Protein AF-A0A075I6C8-F1 (afdb_monomer_lite)

pLDDT: mean 80.28, std 8.17, range [52.69, 88.88]

Sequence (98 aa):
MSELIHMHSIGNSLKDVKVEFKKELKLDVSGISIEGKQGEILNIPRWAANVLESEKYVEIQDVDMLVELKQAVEKEKCWVSLICQHFKYNIKQILIFT

Structure (mmCIF, N/CA/C/O backbone):
data_AF-A0A075I6C8-F1
#
_entry.id   AF-A0A075I6C8-F1
#
loop_
_atom_site.group_PDB
_atom_site.id
_atom_site.type_symbol
_atom_site.label_atom_id
_atom_site.label_alt_id
_atom_site.label_comp_id
_atom_site.label_asym_id
_atom_site.label_entity_id
_atom_site.label_seq_id
_atom_site.pdbx_PDB_ins_code
_atom_site.Cartn_x
_atom_site.Cartn_y
_atom_site.Cartn_z
_atom_site.occupancy
_atom_site.B_iso_or_equiv
_atom_site.auth_seq_id
_atom_site.auth_comp_id
_atom_site.auth_asym_id
_atom_site.auth_atom_id
_atom_site.pdbx_PDB_model_num
ATOM 1 N N . MET A 1 1 ? -9.584 -6.779 -26.165 1.00 57.91 1 MET A N 1
ATOM 2 C CA . MET A 1 1 ? -8.778 -5.868 -25.314 1.00 57.91 1 MET A CA 1
ATOM 3 C C . MET A 1 1 ? -9.311 -5.769 -23.884 1.00 57.91 1 MET A C 1
ATOM 5 O O . MET A 1 1 ? -8.504 -5.658 -22.976 1.00 57.91 1 MET A O 1
ATOM 9 N N . SER A 1 2 ? -10.625 -5.854 -23.663 1.00 80.75 2 SER A N 1
ATOM 10 C CA . SER A 1 2 ? -11.281 -5.665 -22.358 1.00 80.75 2 SER A CA 1
ATOM 11 C C . SER A 1 2 ? -10.938 -6.727 -21.300 1.00 80.75 2 SER A C 1
ATOM 13 O O . SER A 1 2 ? -10.707 -6.378 -20.147 1.00 80.75 2 SER A O 1
ATOM 15 N N . GLU A 1 3 ? -10.850 -8.008 -21.676 1.00 81.69 3 GLU A N 1
ATOM 16 C CA . GLU A 1 3 ? -10.606 -9.099 -20.712 1.00 81.69 3 GLU A CA 1
ATOM 17 C C . GLU A 1 3 ? -9.199 -9.078 -20.107 1.00 81.69 3 GLU A C 1
ATOM 19 O O . GLU A 1 3 ? -9.041 -9.302 -18.912 1.00 81.69 3 GLU A O 1
ATOM 24 N N . LEU A 1 4 ? -8.176 -8.746 -20.901 1.00 82.81 4 LEU A N 1
ATOM 25 C CA . LEU A 1 4 ? -6.795 -8.679 -20.413 1.00 82.81 4 LEU A CA 1
ATOM 26 C C . LEU A 1 4 ? -6.618 -7.552 -19.386 1.00 82.81 4 LEU A C 1
ATOM 28 O O . LEU A 1 4 ? -5.982 -7.743 -18.352 1.00 82.81 4 LEU A O 1
ATOM 32 N N . ILE A 1 5 ? -7.222 -6.391 -19.655 1.00 83.44 5 ILE A N 1
ATOM 33 C CA . ILE A 1 5 ? -7.233 -5.249 -18.732 1.00 83.44 5 ILE A CA 1
ATOM 34 C C . ILE A 1 5 ? -7.968 -5.635 -17.443 1.00 83.44 5 ILE A C 1
ATOM 36 O O . ILE A 1 5 ? -7.505 -5.325 -16.346 1.00 83.44 5 ILE A O 1
ATOM 40 N N . HIS A 1 6 ? -9.080 -6.362 -17.568 1.00 83.06 6 HIS A N 1
ATOM 41 C CA . HIS A 1 6 ? -9.849 -6.831 -16.425 1.00 83.06 6 HIS A CA 1
ATOM 42 C C . HIS A 1 6 ? -9.061 -7.827 -15.561 1.00 83.06 6 HIS A C 1
ATOM 44 O O . HIS A 1 6 ? -8.926 -7.609 -14.357 1.00 83.06 6 HIS A O 1
ATOM 50 N N . MET A 1 7 ? -8.444 -8.849 -16.163 1.00 83.44 7 MET A N 1
ATOM 51 C CA . MET A 1 7 ? -7.569 -9.791 -15.454 1.00 83.44 7 MET A CA 1
ATOM 52 C C . MET A 1 7 ? -6.408 -9.082 -14.754 1.00 83.44 7 MET A C 1
ATOM 54 O O . MET A 1 7 ? -6.120 -9.370 -13.593 1.00 83.44 7 MET A O 1
ATOM 58 N N . HIS A 1 8 ? -5.763 -8.132 -15.436 1.00 81.94 8 HIS A N 1
ATOM 59 C CA . HIS A 1 8 ? -4.685 -7.345 -14.846 1.00 81.94 8 HIS A CA 1
ATOM 60 C C . HIS A 1 8 ? -5.178 -6.529 -13.642 1.00 81.94 8 HIS A C 1
ATOM 62 O O . HIS A 1 8 ? -4.498 -6.475 -12.620 1.00 81.94 8 HIS A O 1
ATOM 68 N N . SER A 1 9 ? -6.373 -5.934 -13.728 1.00 82.75 9 SER A N 1
ATOM 69 C CA . SER A 1 9 ? -6.959 -5.165 -12.625 1.00 82.75 9 SER A CA 1
ATOM 70 C C . SER A 1 9 ? -7.235 -6.032 -11.395 1.00 82.75 9 SER A C 1
ATOM 72 O O . SER A 1 9 ? -6.845 -5.657 -10.293 1.00 82.75 9 SER A O 1
ATOM 74 N N . ILE A 1 10 ? -7.798 -7.231 -11.589 1.00 86.00 10 ILE A N 1
ATOM 75 C CA . ILE A 1 10 ? -8.075 -8.179 -10.503 1.00 86.00 10 ILE A CA 1
ATOM 76 C C . ILE A 1 10 ? -6.765 -8.624 -9.854 1.00 86.00 10 ILE A C 1
ATOM 78 O O . ILE A 1 10 ? -6.623 -8.561 -8.635 1.00 86.00 10 ILE A O 1
ATOM 82 N N . GLY A 1 11 ? -5.779 -9.016 -10.668 1.00 84.50 11 GLY A N 1
ATOM 83 C CA . GLY A 1 11 ? -4.465 -9.415 -10.172 1.00 84.50 11 GLY A CA 1
ATOM 84 C C . GLY A 1 11 ? -3.777 -8.297 -9.387 1.00 84.50 11 GLY A C 1
ATOM 85 O O . GLY A 1 11 ? -3.149 -8.560 -8.367 1.00 84.50 11 GLY A O 1
ATOM 86 N N . ASN A 1 12 ? -3.937 -7.043 -9.812 1.00 82.88 12 ASN A N 1
ATOM 87 C CA . ASN A 1 12 ? -3.384 -5.892 -9.108 1.00 82.88 12 ASN A CA 1
ATOM 88 C C . ASN A 1 12 ? -4.089 -5.605 -7.772 1.00 82.88 12 ASN A C 1
ATOM 90 O O . ASN A 1 12 ? -3.431 -5.227 -6.808 1.00 82.88 12 ASN A O 1
ATOM 94 N N . SER A 1 13 ? -5.405 -5.808 -7.691 1.00 82.31 13 SER A N 1
ATOM 95 C CA . SER A 1 13 ? -6.177 -5.649 -6.449 1.00 82.31 13 SER A CA 1
ATOM 96 C C . SER A 1 13 ? -5.867 -6.716 -5.396 1.00 82.31 13 SER A C 1
ATOM 98 O O . SER A 1 13 ? -6.042 -6.461 -4.205 1.00 82.31 13 SER A O 1
ATOM 100 N N . LEU A 1 14 ? -5.414 -7.897 -5.823 1.00 86.19 14 LEU A N 1
ATOM 101 C CA . LEU A 1 14 ? -5.022 -9.001 -4.942 1.00 86.19 14 LEU A CA 1
ATOM 102 C C . LEU A 1 14 ? -3.580 -8.899 -4.432 1.00 86.19 14 LEU A C 1
ATOM 104 O O . LEU A 1 14 ? -3.221 -9.631 -3.517 1.00 86.19 14 LEU A O 1
ATOM 108 N N . LYS A 1 15 ? -2.748 -8.028 -5.014 1.00 86.62 15 LYS A N 1
ATOM 109 C CA . LYS A 1 15 ? -1.383 -7.814 -4.522 1.00 86.62 15 LYS A CA 1
ATOM 110 C C . LYS A 1 15 ? -1.413 -7.150 -3.153 1.00 86.62 15 LYS A C 1
ATOM 112 O O . LYS A 1 15 ? -2.195 -6.225 -2.927 1.00 86.62 15 LYS A O 1
ATOM 117 N N . ASP A 1 16 ? -0.510 -7.583 -2.287 1.00 87.25 16 ASP A N 1
ATOM 118 C CA . ASP A 1 16 ? -0.316 -6.940 -0.996 1.00 87.25 16 ASP A CA 1
ATOM 119 C C . ASP A 1 16 ? 0.424 -5.612 -1.161 1.00 87.25 16 ASP A C 1
ATOM 121 O O . ASP A 1 16 ? 1.376 -5.498 -1.941 1.00 87.25 16 ASP A O 1
ATOM 125 N N . VAL A 1 17 ? -0.032 -4.612 -0.414 1.00 86.62 17 VAL A N 1
ATOM 126 C CA . VAL A 1 17 ? 0.567 -3.282 -0.330 1.00 86.62 17 VAL A CA 1
ATOM 127 C C . VAL A 1 17 ? 0.876 -2.954 1.123 1.00 86.62 17 VAL A C 1
ATOM 129 O O . VAL A 1 17 ? 0.147 -3.342 2.042 1.00 86.62 17 VAL A O 1
ATOM 132 N N . LYS A 1 18 ? 1.967 -2.215 1.327 1.00 88.50 18 LYS A N 1
ATOM 133 C CA . LYS A 1 18 ? 2.348 -1.737 2.651 1.00 88.50 18 LYS A CA 1
ATOM 134 C C . LYS A 1 18 ? 1.406 -0.620 3.056 1.00 88.50 18 LYS A C 1
ATOM 136 O O . LYS A 1 18 ? 1.262 0.366 2.335 1.00 88.50 18 LYS A O 1
ATOM 141 N N . VAL A 1 19 ? 0.800 -0.769 4.221 1.00 87.00 19 VAL A N 1
ATOM 142 C CA . VAL A 1 19 ? -0.066 0.249 4.800 1.00 87.00 19 VAL A CA 1
ATOM 143 C C . VAL A 1 19 ? 0.398 0.586 6.201 1.00 87.00 19 VAL A C 1
ATOM 145 O O . VAL A 1 19 ? 0.854 -0.285 6.939 1.00 87.00 19 VAL A O 1
ATOM 148 N N . GLU A 1 20 ? 0.261 1.852 6.560 1.00 88.88 20 GLU A N 1
ATOM 149 C CA . GLU A 1 20 ? 0.465 2.345 7.912 1.00 88.88 20 GLU A CA 1
ATOM 150 C C . GLU A 1 20 ? -0.890 2.560 8.584 1.00 88.88 20 GLU A C 1
ATOM 152 O O . GLU A 1 20 ? -1.759 3.263 8.060 1.00 88.88 20 GLU A O 1
ATOM 157 N N . PHE A 1 21 ? -1.086 1.960 9.754 1.00 88.31 21 PHE A N 1
ATOM 158 C CA . PHE A 1 21 ? -2.317 2.110 10.521 1.00 88.31 21 PHE A CA 1
ATOM 159 C C . PHE A 1 21 ? -2.305 3.426 11.295 1.00 88.31 21 PHE A C 1
ATOM 161 O O . PHE A 1 21 ? -1.493 3.642 12.191 1.00 88.31 21 PHE A O 1
ATOM 168 N N . LYS A 1 22 ? -3.260 4.311 11.006 1.00 86.81 22 LYS A N 1
ATOM 169 C CA . LYS A 1 22 ? -3.416 5.584 11.731 1.00 86.81 22 LYS A CA 1
ATOM 170 C C . LYS A 1 22 ? -4.168 5.428 13.045 1.00 86.81 22 LYS A C 1
ATOM 172 O O . LYS A 1 22 ? -4.092 6.305 13.904 1.00 86.81 22 LYS A O 1
ATOM 177 N N . LYS A 1 23 ? -4.920 4.340 13.195 1.00 83.25 23 LYS A N 1
ATOM 178 C CA . LYS A 1 23 ? -5.745 4.029 14.364 1.00 83.25 23 LYS A CA 1
ATOM 179 C C . LYS A 1 23 ? -5.697 2.534 14.640 1.00 83.25 23 LYS A C 1
ATOM 181 O O . LYS A 1 23 ? -5.449 1.750 13.730 1.00 83.25 23 LYS A O 1
ATOM 186 N N . GLU A 1 24 ? -5.975 2.164 15.884 1.00 84.19 24 GLU A N 1
ATOM 187 C CA . GLU A 1 24 ? -6.191 0.766 16.240 1.00 84.19 24 GLU A CA 1
ATOM 188 C C . GLU A 1 24 ? -7.439 0.230 15.527 1.00 84.19 24 GLU A C 1
ATOM 190 O O . GLU A 1 24 ? -8.507 0.851 15.555 1.00 84.19 24 GLU A O 1
ATOM 195 N N . LEU A 1 25 ? -7.283 -0.909 14.859 1.00 82.69 25 LEU A N 1
ATOM 196 C CA . LEU A 1 25 ? -8.325 -1.569 14.092 1.00 82.69 25 LEU A CA 1
ATOM 197 C C . LEU A 1 25 ? -8.251 -3.073 14.345 1.00 82.69 25 LEU A C 1
ATOM 199 O O . LEU A 1 25 ? -7.194 -3.687 14.217 1.00 82.69 25 LEU A O 1
ATOM 203 N N . LYS A 1 26 ? -9.401 -3.664 14.663 1.00 83.81 26 LYS A N 1
ATOM 204 C CA . LYS A 1 26 ? -9.594 -5.109 14.716 1.00 83.81 26 LYS A CA 1
ATOM 205 C C . LYS A 1 26 ? -10.810 -5.451 13.870 1.00 83.81 26 LYS A C 1
ATOM 207 O O . LYS A 1 26 ? -11.932 -5.103 14.232 1.00 83.81 26 LYS A O 1
ATOM 212 N N . LEU A 1 27 ? -10.575 -6.073 12.724 1.00 81.31 27 LEU A N 1
ATOM 213 C CA . LEU A 1 27 ? -11.596 -6.408 11.740 1.00 81.31 27 LEU A CA 1
ATOM 214 C C . LEU A 1 27 ? -11.521 -7.906 11.466 1.00 81.31 27 LEU A C 1
ATOM 216 O O . LEU A 1 27 ? -10.485 -8.392 11.036 1.00 81.31 27 LEU A O 1
ATOM 220 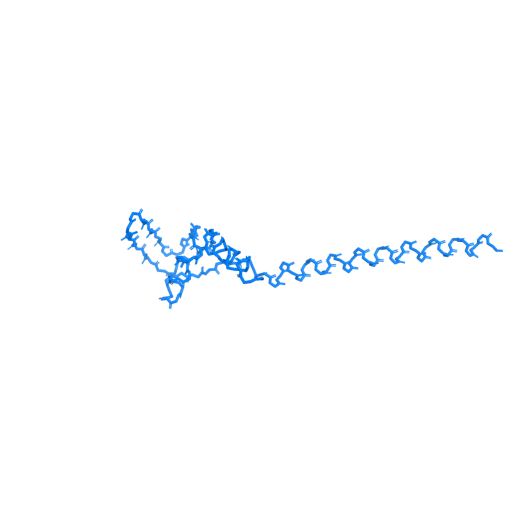N N . ASP A 1 28 ? -12.609 -8.626 11.719 1.00 78.75 28 ASP A N 1
ATOM 221 C CA . ASP A 1 28 ? -12.737 -10.047 11.398 1.00 78.75 28 ASP A CA 1
ATOM 222 C C . ASP A 1 28 ? -13.934 -10.214 10.462 1.00 78.75 28 ASP A C 1
ATOM 224 O O . ASP A 1 28 ? -15.084 -10.009 10.859 1.00 78.75 28 ASP A O 1
ATOM 228 N N . VAL A 1 29 ? -13.660 -10.496 9.186 1.00 70.88 29 VA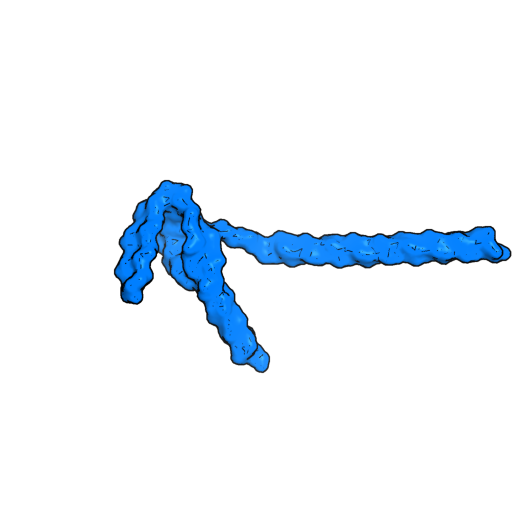L A N 1
ATOM 229 C CA . VAL A 1 29 ? -14.697 -10.688 8.167 1.00 70.88 29 VAL A CA 1
ATOM 230 C C . VAL A 1 29 ? -14.413 -11.960 7.389 1.00 70.88 29 VAL A C 1
ATOM 232 O O . VAL A 1 29 ? -13.410 -12.066 6.689 1.00 70.88 29 VAL A O 1
ATOM 235 N N . SER A 1 30 ? -15.347 -12.913 7.459 1.00 69.00 30 SER A N 1
ATOM 236 C CA . SER A 1 30 ? -15.338 -14.153 6.665 1.00 69.00 30 SER A CA 1
ATOM 237 C C . SER A 1 30 ? -14.009 -14.928 6.715 1.00 69.00 30 SER A C 1
ATOM 239 O O . SER A 1 30 ? -13.577 -15.483 5.707 1.00 69.00 30 SER A O 1
ATOM 241 N N . GLY A 1 31 ? -13.359 -14.965 7.885 1.00 72.00 31 GLY A N 1
ATOM 242 C CA . GLY A 1 31 ? -12.093 -15.676 8.101 1.00 72.00 31 GLY A CA 1
ATOM 243 C C . GLY A 1 31 ? -10.832 -14.854 7.815 1.00 72.00 31 GLY A C 1
ATOM 244 O O . GLY A 1 31 ? -9.729 -15.383 7.942 1.00 72.00 31 GLY A O 1
ATOM 245 N N . ILE A 1 32 ? -10.971 -13.575 7.453 1.00 71.06 32 ILE A N 1
ATOM 246 C CA . ILE A 1 32 ? -9.862 -12.629 7.315 1.00 71.06 32 ILE A CA 1
ATOM 247 C C . ILE A 1 32 ? -9.842 -11.749 8.566 1.00 71.06 32 ILE A C 1
ATOM 249 O O . ILE A 1 32 ? -10.682 -10.860 8.708 1.00 71.06 32 ILE A O 1
ATOM 253 N N . SER A 1 33 ? -8.878 -12.003 9.457 1.00 79.44 33 SER A N 1
ATOM 254 C CA . SER A 1 33 ? -8.618 -11.159 10.627 1.00 79.44 33 SER A CA 1
ATOM 255 C C . SER A 1 33 ? -7.505 -10.162 10.310 1.00 79.44 33 SER A C 1
ATOM 257 O O . SER A 1 33 ? -6.369 -10.552 10.035 1.00 79.44 33 SER A O 1
ATOM 259 N N . ILE A 1 34 ? -7.844 -8.875 10.322 1.00 80.69 34 ILE A N 1
ATOM 260 C CA . ILE A 1 34 ? -6.922 -7.748 10.190 1.00 80.69 34 ILE A CA 1
ATOM 261 C C . ILE A 1 34 ? -6.872 -7.062 11.550 1.00 80.69 34 ILE A C 1
ATOM 263 O O . ILE A 1 34 ? -7.815 -6.380 11.958 1.00 80.69 34 ILE A O 1
ATOM 267 N N . GLU A 1 35 ? -5.761 -7.252 12.251 1.00 82.75 35 GLU A N 1
ATOM 268 C CA . GLU A 1 35 ? -5.462 -6.563 13.502 1.00 82.75 35 GLU A CA 1
ATOM 269 C C . GLU A 1 35 ? -4.276 -5.637 13.248 1.00 82.75 35 GLU A C 1
ATOM 271 O O . GLU A 1 35 ? -3.226 -6.097 12.809 1.00 82.75 35 GLU A O 1
ATOM 276 N N . GLY A 1 36 ? -4.454 -4.341 13.486 1.00 81.19 36 GLY A N 1
ATOM 277 C CA . GLY A 1 36 ? -3.402 -3.347 13.311 1.00 81.19 36 GLY A CA 1
ATOM 278 C C . GLY A 1 36 ? -3.453 -2.317 14.425 1.00 81.19 36 GLY A C 1
ATOM 279 O O . GLY A 1 36 ? -4.515 -1.764 14.729 1.00 81.19 36 GLY A O 1
ATOM 280 N N . LYS A 1 37 ? -2.309 -2.063 15.057 1.00 83.81 37 LYS A N 1
ATOM 281 C CA . LYS A 1 37 ? -2.152 -1.002 16.057 1.00 83.81 37 LYS A CA 1
ATOM 282 C C . LYS A 1 37 ? -1.747 0.307 15.392 1.00 83.81 37 LYS A C 1
ATOM 284 O O . LYS A 1 37 ? -1.173 0.327 14.310 1.00 83.81 37 LYS A O 1
ATOM 289 N N . GLN A 1 38 ? -2.015 1.425 16.060 1.00 86.38 38 GLN A N 1
ATOM 290 C CA . GLN A 1 38 ? -1.589 2.731 15.563 1.00 86.38 38 GLN A CA 1
ATOM 291 C C . GLN A 1 38 ? -0.060 2.791 15.386 1.00 86.38 38 GLN A C 1
ATOM 293 O O . GLN A 1 38 ? 0.688 2.470 16.308 1.00 86.38 38 GLN A O 1
ATOM 298 N N . GLY A 1 39 ? 0.385 3.235 14.210 1.00 81.62 39 GLY A N 1
ATOM 299 C CA . GLY A 1 39 ? 1.791 3.314 13.812 1.00 81.62 39 GLY A CA 1
ATOM 300 C C . GLY A 1 39 ? 2.389 1.985 13.343 1.00 81.62 39 GLY A C 1
ATOM 301 O O . GLY A 1 39 ? 3.578 1.926 13.039 1.00 81.62 39 GLY A O 1
ATOM 302 N N . GLU A 1 40 ? 1.598 0.913 13.292 1.00 83.94 40 GLU A N 1
ATOM 303 C CA . GLU A 1 40 ? 2.045 -0.373 12.774 1.00 83.94 40 GLU A CA 1
ATOM 304 C C . GLU A 1 40 ? 2.013 -0.373 11.243 1.00 83.94 40 GLU A C 1
ATOM 306 O O . GLU A 1 40 ? 1.102 0.180 10.621 1.00 83.94 40 GLU A O 1
ATOM 311 N N . ILE A 1 41 ? 3.020 -1.004 10.639 1.00 86.69 41 ILE A N 1
ATOM 312 C CA . ILE A 1 41 ? 3.093 -1.203 9.194 1.00 86.69 41 ILE A CA 1
ATOM 313 C C . ILE A 1 41 ? 2.842 -2.678 8.923 1.00 86.69 41 ILE A C 1
ATOM 315 O O . ILE A 1 41 ? 3.645 -3.526 9.317 1.00 86.69 41 ILE A O 1
ATOM 319 N N . LEU A 1 42 ? 1.756 -2.978 8.216 1.00 87.12 42 LEU A N 1
ATOM 320 C CA . LEU A 1 42 ? 1.453 -4.334 7.767 1.00 87.12 42 LEU A CA 1
ATOM 321 C C . LEU A 1 42 ? 1.296 -4.367 6.255 1.00 87.12 42 LEU A C 1
ATOM 323 O O . LEU A 1 42 ? 1.049 -3.355 5.598 1.00 87.12 42 LEU A O 1
ATOM 327 N N . ASN A 1 43 ? 1.459 -5.565 5.708 1.00 87.19 43 ASN A N 1
ATOM 328 C CA . ASN A 1 43 ? 1.199 -5.834 4.308 1.00 87.19 43 ASN A CA 1
ATOM 329 C C . ASN A 1 43 ? -0.189 -6.467 4.218 1.00 87.19 43 ASN A C 1
ATOM 331 O O . ASN A 1 43 ? -0.401 -7.547 4.769 1.00 87.19 43 ASN A O 1
ATOM 335 N N . ILE A 1 44 ? -1.129 -5.776 3.579 1.00 87.50 44 ILE A N 1
ATOM 336 C CA . ILE A 1 44 ? -2.498 -6.267 3.385 1.00 87.50 44 ILE A CA 1
ATOM 337 C C . ILE A 1 44 ? -2.870 -6.191 1.902 1.00 87.50 44 ILE A C 1
ATOM 339 O O . ILE A 1 44 ? -2.313 -5.357 1.180 1.00 87.50 44 ILE A O 1
ATOM 343 N N . PRO A 1 45 ? -3.834 -7.001 1.434 1.00 88.31 45 PRO A N 1
ATOM 344 C CA . PRO A 1 45 ? -4.291 -6.938 0.054 1.00 88.31 45 PRO A CA 1
ATOM 345 C C . PRO A 1 45 ? -4.781 -5.537 -0.313 1.00 88.31 45 PRO A C 1
ATOM 347 O O . PRO A 1 45 ? -5.508 -4.898 0.455 1.00 88.31 45 PRO A O 1
ATOM 350 N N . ARG A 1 46 ? -4.450 -5.069 -1.519 1.00 87.12 46 ARG A N 1
ATOM 351 C CA . ARG A 1 46 ? -4.785 -3.714 -1.982 1.00 87.12 46 ARG A CA 1
ATOM 352 C C . ARG A 1 46 ? -6.281 -3.411 -1.945 1.00 87.12 46 ARG A C 1
ATOM 354 O O . ARG A 1 46 ? -6.666 -2.290 -1.634 1.00 87.12 46 ARG A O 1
ATOM 361 N N . TRP A 1 47 ? -7.137 -4.396 -2.221 1.00 87.19 47 TRP A N 1
ATOM 362 C CA . TRP A 1 47 ? -8.587 -4.213 -2.098 1.00 87.19 47 TRP A CA 1
ATOM 363 C C . TRP A 1 47 ? -9.012 -3.862 -0.662 1.00 87.19 47 TRP A C 1
ATOM 365 O O . TRP A 1 47 ? -9.867 -2.999 -0.488 1.00 87.19 47 TRP A O 1
ATOM 375 N N . ALA A 1 48 ? -8.396 -4.477 0.353 1.00 86.38 48 ALA A N 1
ATOM 376 C CA . ALA A 1 48 ? -8.695 -4.215 1.759 1.00 86.38 48 ALA A CA 1
ATOM 377 C C . ALA A 1 48 ? -8.105 -2.869 2.194 1.00 86.38 48 ALA A C 1
ATOM 379 O O . ALA A 1 48 ? -8.779 -2.085 2.859 1.00 86.38 48 ALA A O 1
ATOM 380 N N . ALA A 1 49 ? -6.883 -2.569 1.743 1.00 87.81 49 ALA A N 1
ATOM 381 C CA . ALA A 1 49 ? -6.242 -1.275 1.951 1.00 87.81 49 ALA A CA 1
ATOM 382 C C . ALA A 1 49 ? -7.101 -0.115 1.431 1.00 87.81 49 ALA A C 1
ATOM 384 O O . ALA A 1 49 ? -7.344 0.831 2.171 1.00 87.81 49 ALA A O 1
ATOM 385 N N . ASN A 1 50 ? -7.631 -0.221 0.208 1.00 88.06 50 ASN A N 1
ATOM 386 C CA . ASN A 1 50 ? -8.469 0.820 -0.394 1.00 88.06 50 ASN A CA 1
ATOM 387 C C . ASN A 1 50 ? -9.752 1.093 0.419 1.00 88.06 50 ASN A C 1
ATOM 389 O O . ASN A 1 50 ? -10.172 2.241 0.536 1.00 88.06 50 ASN A O 1
ATOM 393 N N . VAL A 1 51 ? -10.374 0.052 0.990 1.00 88.38 51 VAL A N 1
ATOM 394 C CA . VAL A 1 51 ? -11.578 0.192 1.836 1.00 88.38 51 VAL A CA 1
ATOM 395 C C . VAL A 1 51 ? -11.238 0.826 3.188 1.00 88.38 51 VAL A C 1
ATOM 397 O O . VAL A 1 51 ? -11.976 1.663 3.699 1.00 88.38 51 VAL A O 1
ATOM 400 N N . LEU A 1 52 ? -10.105 0.454 3.784 1.00 87.00 52 LEU A N 1
ATOM 401 C CA . LEU A 1 52 ? -9.661 1.034 5.053 1.00 87.00 52 LEU A CA 1
ATOM 402 C C . LEU A 1 52 ? -9.163 2.480 4.891 1.00 87.00 52 LEU A C 1
ATOM 404 O O . LEU A 1 52 ? -9.294 3.292 5.812 1.00 87.00 52 LEU A O 1
ATOM 408 N N . GLU A 1 53 ? -8.603 2.811 3.730 1.00 87.75 53 GLU A N 1
ATOM 409 C CA . GLU A 1 53 ? -8.143 4.154 3.381 1.00 87.75 53 GLU A CA 1
ATOM 410 C C . GLU A 1 53 ? -9.322 5.112 3.171 1.00 87.75 53 GLU A C 1
ATOM 412 O O . GLU A 1 53 ? -9.277 6.239 3.673 1.00 87.75 53 GLU A O 1
ATOM 417 N N . SER A 1 54 ? -10.415 4.673 2.523 1.00 87.00 54 SER A N 1
ATOM 418 C CA . SER A 1 54 ? -11.608 5.518 2.327 1.00 87.00 54 SER A CA 1
ATOM 419 C C . SER A 1 54 ? -12.220 5.990 3.648 1.00 87.00 54 SER A C 1
ATOM 421 O O . SER A 1 54 ? -12.726 7.107 3.742 1.00 87.00 54 SER A O 1
ATOM 423 N N . GLU A 1 55 ? -12.093 5.171 4.690 1.00 84.88 55 GLU A N 1
ATOM 424 C CA . GLU A 1 55 ? -12.550 5.460 6.051 1.00 84.88 55 GLU A CA 1
ATOM 425 C C . GLU A 1 55 ? -11.454 6.088 6.947 1.00 84.88 55 GLU A C 1
ATOM 427 O O . GLU A 1 55 ? -11.665 6.347 8.135 1.00 84.88 55 GLU A O 1
ATOM 432 N N . LYS A 1 56 ? -10.275 6.392 6.383 1.00 84.94 56 LYS A N 1
ATOM 433 C CA . LYS A 1 56 ? -9.119 7.027 7.050 1.00 84.94 56 LYS A CA 1
ATOM 434 C C . LYS A 1 56 ? -8.527 6.224 8.219 1.00 84.94 56 LYS A C 1
ATOM 436 O O . LYS A 1 56 ? -7.976 6.817 9.153 1.00 84.94 56 LYS A O 1
ATOM 441 N N . TYR A 1 57 ? -8.628 4.895 8.190 1.00 84.31 57 TYR A N 1
ATOM 442 C CA . TYR A 1 57 ? -7.988 4.021 9.182 1.00 84.31 57 TYR A CA 1
ATOM 443 C C . TYR A 1 57 ? -6.530 3.710 8.842 1.00 84.31 57 TYR A C 1
ATOM 445 O O . TYR A 1 57 ? -5.718 3.546 9.755 1.00 84.31 57 TYR A O 1
ATOM 453 N N . VAL A 1 58 ? -6.193 3.667 7.552 1.00 86.75 58 VAL A N 1
ATOM 454 C CA . VAL A 1 58 ? -4.846 3.354 7.059 1.00 86.75 58 VAL A CA 1
ATOM 455 C C . VAL A 1 58 ? -4.385 4.363 6.010 1.00 86.75 58 VAL A C 1
ATOM 457 O O . VAL A 1 58 ? -5.201 5.043 5.390 1.00 86.75 58 VAL A O 1
ATOM 460 N N . GLU A 1 59 ? -3.075 4.459 5.823 1.00 85.94 59 GLU A N 1
ATOM 461 C CA . GLU A 1 59 ? -2.424 5.196 4.741 1.00 85.94 59 GLU A CA 1
ATOM 462 C C . GLU A 1 59 ? -1.573 4.228 3.922 1.00 85.94 59 GLU A C 1
ATOM 464 O O . GLU A 1 59 ? -0.748 3.497 4.474 1.00 85.94 59 GLU A O 1
ATOM 469 N N . ILE A 1 60 ? -1.799 4.184 2.609 1.00 86.12 60 ILE A N 1
ATOM 470 C CA . ILE A 1 60 ? -1.079 3.269 1.728 1.00 86.12 60 ILE A CA 1
ATOM 471 C C . ILE A 1 60 ? 0.294 3.866 1.422 1.00 86.12 60 ILE A C 1
ATOM 473 O O . ILE A 1 60 ? 0.410 4.892 0.753 1.00 86.12 60 ILE A O 1
ATOM 477 N N . GLN A 1 61 ? 1.349 3.191 1.873 1.00 80.44 61 GLN A N 1
ATOM 478 C CA . GLN A 1 61 ? 2.723 3.507 1.499 1.00 80.44 61 GLN A CA 1
ATOM 479 C C . GLN A 1 61 ? 3.057 2.796 0.182 1.00 80.44 61 GLN A C 1
ATOM 481 O O . GLN A 1 61 ? 3.853 1.853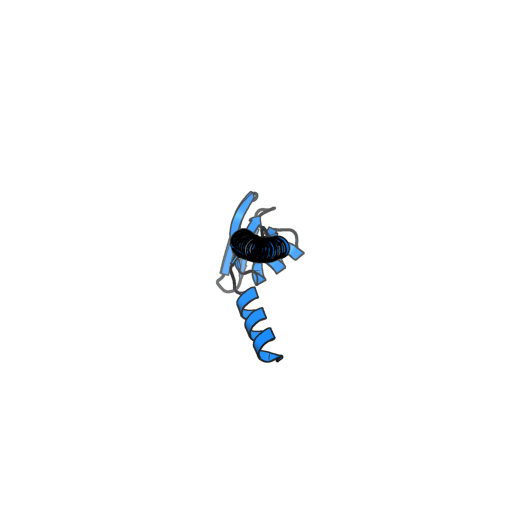 0.145 1.00 80.44 61 GLN A O 1
ATOM 486 N N . ASP A 1 62 ? 2.393 3.200 -0.904 1.00 69.38 62 ASP A N 1
ATOM 487 C CA . ASP A 1 62 ? 2.703 2.675 -2.235 1.00 69.38 62 ASP A CA 1
ATOM 488 C C . ASP A 1 62 ? 3.946 3.372 -2.797 1.00 69.38 62 ASP A C 1
ATOM 490 O O . ASP A 1 62 ? 4.162 4.572 -2.597 1.00 69.38 62 ASP A O 1
ATOM 494 N N . VAL A 1 63 ? 4.768 2.620 -3.526 1.00 64.00 63 VAL A N 1
ATOM 495 C CA . VAL A 1 63 ? 5.830 3.231 -4.323 1.00 64.00 63 VAL A CA 1
ATOM 496 C C . VAL A 1 63 ? 5.134 3.958 -5.461 1.00 64.00 63 VAL A C 1
ATOM 498 O O . VAL A 1 63 ? 4.417 3.348 -6.251 1.00 64.00 63 VAL A O 1
ATOM 501 N N . ASP A 1 64 ? 5.318 5.273 -5.532 1.00 63.25 64 ASP A N 1
ATOM 502 C CA . ASP A 1 64 ? 4.699 6.095 -6.562 1.00 63.25 64 ASP A CA 1
ATOM 503 C C . ASP A 1 64 ? 5.113 5.565 -7.947 1.00 63.25 64 ASP A C 1
ATOM 505 O O . ASP A 1 64 ? 6.265 5.704 -8.364 1.00 63.25 64 ASP A O 1
ATOM 509 N N . MET A 1 65 ? 4.183 4.922 -8.668 1.00 66.25 65 MET A N 1
ATOM 510 C CA . MET A 1 65 ? 4.425 4.401 -10.022 1.00 66.25 65 MET A CA 1
ATOM 511 C C . MET A 1 65 ? 4.988 5.488 -10.944 1.00 66.25 65 MET A C 1
ATOM 513 O O . MET A 1 65 ? 5.733 5.183 -11.874 1.00 66.25 65 MET A O 1
ATOM 517 N N . LEU A 1 66 ? 4.677 6.765 -10.687 1.00 63.31 66 LEU A N 1
ATOM 518 C CA . LEU A 1 66 ? 5.258 7.878 -11.431 1.00 63.31 66 LEU A CA 1
ATOM 519 C C . LEU A 1 66 ? 6.771 7.981 -11.225 1.00 63.31 66 LEU A C 1
ATOM 521 O O . LEU A 1 66 ? 7.480 8.352 -12.156 1.00 63.31 66 LEU A O 1
ATOM 525 N N . VAL A 1 67 ? 7.279 7.663 -10.035 1.00 72.12 67 VAL A N 1
ATOM 526 C CA . VAL A 1 67 ? 8.715 7.650 -9.733 1.00 72.12 67 VAL A CA 1
ATOM 527 C C . VAL A 1 67 ? 9.403 6.502 -10.466 1.00 72.12 67 VAL A C 1
ATOM 529 O O . VAL A 1 67 ? 10.414 6.738 -11.124 1.00 72.12 67 VAL A O 1
ATOM 532 N N . GLU A 1 68 ? 8.831 5.300 -10.439 1.00 75.38 68 GLU A N 1
ATOM 533 C CA . GLU A 1 68 ? 9.345 4.133 -11.175 1.00 75.38 68 GLU A CA 1
ATOM 534 C C . GLU A 1 68 ? 9.394 4.398 -12.691 1.00 75.38 68 GLU A C 1
ATOM 536 O O . GLU A 1 68 ? 10.426 4.203 -13.338 1.00 75.38 68 GLU A O 1
ATOM 541 N N . LEU A 1 69 ? 8.310 4.935 -13.263 1.00 78.75 69 LEU A N 1
ATOM 542 C CA . LEU A 1 69 ? 8.245 5.290 -14.683 1.00 78.75 69 LEU A CA 1
ATOM 543 C C . LEU A 1 69 ? 9.238 6.401 -15.041 1.00 78.75 69 LEU A C 1
ATOM 545 O O . LEU A 1 69 ? 9.924 6.310 -16.059 1.00 78.75 69 LEU A O 1
ATOM 549 N N . LYS A 1 70 ? 9.372 7.431 -14.196 1.00 79.25 70 LYS A N 1
ATOM 550 C CA . LYS A 1 70 ? 10.383 8.483 -14.384 1.00 79.25 70 LYS A CA 1
ATOM 551 C C . LYS A 1 70 ? 11.795 7.906 -14.383 1.00 79.25 70 LYS A C 1
ATOM 553 O O . LYS A 1 70 ? 12.591 8.272 -15.241 1.00 79.25 70 LYS A O 1
ATOM 558 N N . GLN A 1 71 ? 12.106 6.995 -13.464 1.00 78.19 71 GLN A N 1
ATOM 559 C CA . GLN A 1 71 ? 13.412 6.340 -13.415 1.00 78.19 71 GLN A CA 1
ATOM 560 C C . GLN A 1 71 ? 13.671 5.470 -14.650 1.00 78.19 71 GLN A C 1
ATOM 562 O O . GLN A 1 71 ? 14.789 5.471 -15.165 1.00 78.19 71 GLN A O 1
ATOM 567 N N . ALA A 1 72 ? 12.662 4.748 -15.142 1.00 83.75 72 ALA A N 1
ATOM 568 C CA . ALA A 1 72 ? 12.777 3.945 -16.357 1.00 83.75 72 ALA A CA 1
ATOM 569 C C . ALA A 1 72 ? 13.089 4.820 -17.584 1.00 83.75 72 ALA A C 1
ATOM 571 O O . ALA A 1 72 ? 14.044 4.544 -18.311 1.00 83.75 72 ALA A O 1
ATOM 572 N N . VAL A 1 73 ? 12.359 5.927 -17.747 1.00 87.00 73 VAL A N 1
ATOM 573 C CA . VAL A 1 73 ? 12.596 6.904 -18.820 1.00 87.00 73 VAL A CA 1
ATOM 574 C C . VAL A 1 73 ? 13.989 7.527 -18.711 1.00 87.00 73 VAL A C 1
ATOM 576 O O . VAL A 1 73 ? 14.689 7.684 -19.711 1.00 87.00 73 VAL A O 1
ATOM 579 N N . GLU A 1 74 ? 14.426 7.879 -17.502 1.00 87.69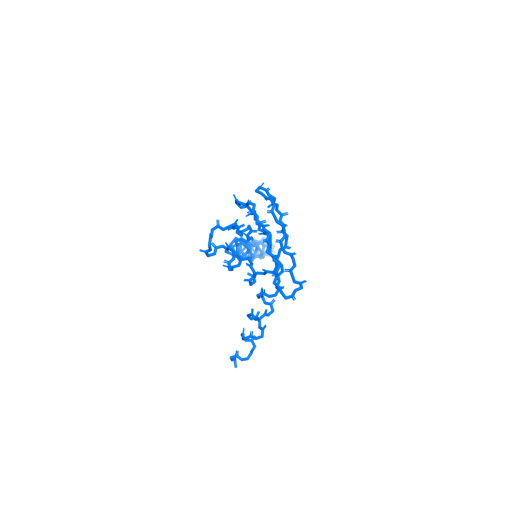 74 GLU A N 1
ATOM 580 C CA . GLU A 1 74 ? 15.737 8.500 -17.308 1.00 87.69 74 GLU A CA 1
ATOM 581 C C . GLU A 1 74 ? 16.886 7.518 -17.584 1.00 87.69 74 GLU A C 1
ATOM 583 O O . GLU A 1 74 ? 17.896 7.896 -18.184 1.00 87.69 74 GLU A O 1
ATOM 588 N N . LYS A 1 75 ? 16.706 6.233 -17.247 1.00 88.06 75 LYS A N 1
ATOM 589 C CA . LYS A 1 75 ? 17.624 5.166 -17.663 1.00 88.06 75 LYS A CA 1
ATOM 590 C C . LYS A 1 75 ? 17.707 5.095 -19.183 1.00 88.06 75 LYS A C 1
ATOM 592 O O . LYS A 1 75 ? 18.816 5.159 -19.705 1.00 88.06 75 LYS A O 1
ATOM 597 N N . GLU A 1 76 ? 16.582 5.013 -19.896 1.00 84.81 76 GLU A N 1
ATOM 598 C CA . GLU A 1 76 ? 16.570 4.973 -21.369 1.00 84.81 76 GLU A CA 1
ATOM 599 C C . GLU A 1 76 ? 17.312 6.159 -21.997 1.00 84.81 76 GLU A C 1
ATOM 601 O O . GLU A 1 76 ? 18.162 5.958 -22.866 1.00 84.81 76 GLU A O 1
ATOM 606 N N . LYS A 1 77 ? 17.085 7.388 -21.513 1.00 87.06 77 LYS A N 1
ATOM 607 C CA . LYS A 1 77 ? 17.834 8.568 -21.980 1.00 87.06 77 LYS A CA 1
ATOM 608 C C . LYS A 1 77 ? 19.338 8.427 -21.764 1.00 87.06 77 LYS A C 1
ATOM 610 O O . LYS A 1 77 ? 20.121 8.823 -22.629 1.00 87.06 77 LYS A O 1
ATOM 615 N N . CYS A 1 78 ? 19.750 7.871 -20.626 1.00 83.44 78 CYS A N 1
ATOM 616 C CA . CYS A 1 78 ? 21.156 7.635 -20.322 1.00 83.44 78 CYS A CA 1
ATOM 617 C C . CYS A 1 78 ? 21.782 6.644 -21.318 1.00 83.44 78 CYS A C 1
ATOM 619 O O . CYS A 1 78 ? 22.838 6.934 -21.883 1.00 83.44 78 CYS A O 1
ATOM 621 N N . TRP A 1 79 ? 21.093 5.535 -21.620 1.00 78.94 79 TRP A N 1
ATOM 622 C CA . TRP A 1 79 ? 21.525 4.561 -22.632 1.00 78.94 79 TRP A CA 1
ATOM 623 C C . TRP A 1 79 ? 21.651 5.193 -24.023 1.00 78.94 79 TRP A C 1
ATOM 625 O O . TRP A 1 79 ? 22.680 5.039 -24.681 1.00 78.94 79 TRP A O 1
ATOM 635 N N . VAL A 1 80 ? 20.645 5.961 -24.452 1.00 82.50 80 VAL A N 1
ATOM 636 C CA . VAL A 1 80 ? 20.656 6.660 -25.748 1.00 82.50 80 VAL A CA 1
ATOM 637 C C . VAL A 1 80 ? 21.804 7.673 -25.824 1.00 82.50 80 VAL A C 1
ATOM 639 O O . VAL A 1 80 ? 22.477 7.766 -26.853 1.00 82.50 80 VAL A O 1
ATOM 642 N N . SER A 1 81 ? 22.075 8.397 -24.736 1.00 78.19 81 SER A N 1
ATOM 643 C CA . SER A 1 81 ? 23.184 9.355 -24.645 1.00 78.19 81 SER A CA 1
ATOM 644 C C . SER A 1 81 ? 24.551 8.672 -24.760 1.00 78.19 81 SER A C 1
ATOM 646 O O . SER A 1 81 ? 25.392 9.102 -25.552 1.00 78.19 81 SER A O 1
ATOM 648 N N . LEU A 1 82 ? 24.757 7.564 -24.040 1.00 81.19 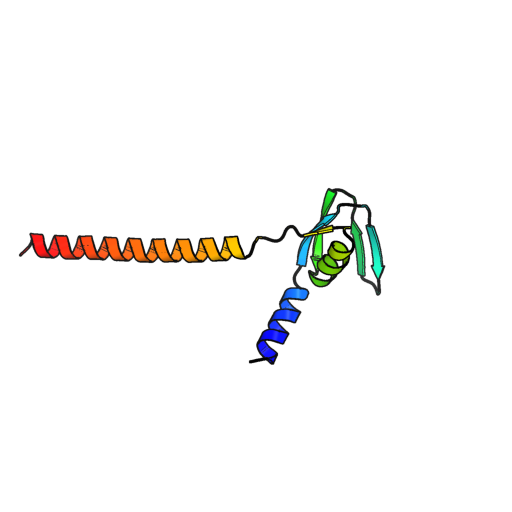82 LEU A N 1
ATOM 649 C CA . LEU A 1 82 ? 25.978 6.753 -24.099 1.00 81.19 82 LEU A CA 1
ATOM 650 C C . LEU A 1 82 ? 26.243 6.217 -25.509 1.00 81.19 82 LEU A C 1
ATOM 652 O O . LEU A 1 82 ? 27.363 6.327 -26.013 1.00 81.19 82 LEU A O 1
ATOM 656 N N . ILE A 1 83 ? 25.205 5.704 -26.174 1.00 83.75 83 ILE A N 1
ATOM 657 C CA . ILE A 1 83 ? 25.290 5.249 -27.566 1.00 83.75 83 ILE A CA 1
ATOM 658 C C . ILE A 1 83 ? 25.672 6.425 -28.477 1.00 83.75 83 ILE A C 1
ATOM 660 O O . ILE A 1 83 ? 26.635 6.326 -29.240 1.00 83.75 83 ILE A O 1
ATOM 664 N N . CYS A 1 84 ? 24.999 7.574 -28.353 1.00 72.44 84 CYS A N 1
ATOM 665 C CA . CYS A 1 84 ? 25.320 8.780 -29.124 1.00 72.44 84 CYS A CA 1
ATOM 666 C C . CYS A 1 84 ? 26.766 9.254 -28.917 1.00 72.44 84 CYS A C 1
ATOM 668 O O . CYS A 1 84 ? 27.428 9.678 -29.869 1.00 72.44 84 CYS A O 1
ATOM 670 N N . GLN A 1 85 ? 27.274 9.191 -27.686 1.00 75.31 85 GLN A N 1
ATOM 671 C CA . GLN A 1 85 ? 28.653 9.542 -27.372 1.00 75.31 85 GLN A CA 1
ATOM 672 C C . GLN A 1 85 ? 29.620 8.564 -28.050 1.00 75.31 85 GLN A C 1
ATOM 674 O O . GLN A 1 85 ? 30.524 9.002 -28.761 1.00 75.31 85 GLN A O 1
ATOM 679 N N . HIS A 1 86 ? 29.385 7.257 -27.927 1.00 81.94 86 HIS A N 1
ATOM 680 C CA . HIS A 1 86 ? 30.218 6.228 -28.549 1.00 81.94 86 HIS A CA 1
ATOM 681 C C . HIS A 1 86 ? 30.290 6.362 -30.083 1.00 81.94 86 HIS A C 1
ATOM 683 O O . HIS A 1 86 ? 31.373 6.262 -30.665 1.00 81.94 86 HIS A O 1
ATOM 689 N N . PHE A 1 87 ? 29.172 6.676 -30.747 1.00 80.56 87 PHE A N 1
ATOM 690 C CA . PHE A 1 87 ? 29.152 6.960 -32.187 1.00 80.56 87 PHE A CA 1
ATOM 691 C C . PHE A 1 87 ? 29.946 8.223 -32.551 1.00 80.56 87 PHE A C 1
ATOM 693 O O . PHE A 1 87 ? 30.736 8.197 -33.496 1.00 80.56 87 PHE A O 1
ATOM 700 N N . LYS A 1 88 ? 29.812 9.317 -31.784 1.00 79.25 88 LYS A N 1
ATOM 701 C CA . LYS A 1 88 ? 30.590 10.552 -32.010 1.00 79.25 88 LYS A CA 1
ATOM 702 C C . LYS A 1 88 ? 32.098 10.323 -31.898 1.00 79.25 88 LYS A C 1
ATOM 704 O O . LYS A 1 88 ? 32.852 10.872 -32.699 1.00 79.25 88 LYS A O 1
ATOM 709 N N . TYR A 1 89 ? 32.539 9.531 -30.921 1.00 76.88 89 TYR A N 1
ATOM 710 C CA . TYR A 1 89 ? 33.957 9.196 -30.761 1.00 76.88 89 TYR A CA 1
ATOM 711 C C . TYR A 1 89 ? 34.481 8.344 -31.922 1.00 76.88 89 TYR A C 1
ATOM 713 O O . TYR A 1 89 ? 35.561 8.638 -32.429 1.00 76.88 89 TYR A O 1
ATOM 721 N N . ASN A 1 90 ? 33.720 7.347 -32.385 1.00 73.44 90 ASN A N 1
ATOM 722 C CA . ASN A 1 90 ? 34.124 6.515 -33.523 1.00 73.44 90 ASN A CA 1
ATOM 723 C C . ASN A 1 90 ? 34.221 7.314 -34.831 1.00 73.44 90 ASN A C 1
ATOM 725 O O . ASN A 1 90 ? 35.215 7.200 -35.542 1.00 73.44 90 ASN A O 1
ATOM 729 N N . ILE A 1 91 ? 33.244 8.181 -35.121 1.00 74.75 91 ILE A N 1
ATOM 730 C CA . ILE A 1 91 ? 33.271 9.035 -36.321 1.00 74.75 91 ILE A CA 1
ATOM 731 C C . ILE A 1 91 ? 34.458 10.009 -36.277 1.00 74.75 91 ILE A C 1
ATOM 733 O O . ILE A 1 91 ? 35.143 10.182 -37.282 1.00 74.75 91 ILE A O 1
ATOM 737 N N . LYS A 1 92 ? 34.747 10.609 -35.111 1.00 73.62 92 LYS A N 1
ATOM 738 C CA . LYS A 1 92 ? 35.932 11.465 -34.939 1.00 73.62 92 LYS A CA 1
ATOM 739 C C . LYS A 1 92 ? 37.234 10.712 -35.184 1.00 73.62 92 LYS A C 1
ATOM 741 O O . LYS A 1 92 ? 38.106 11.267 -35.834 1.00 73.62 92 LYS A O 1
ATOM 746 N N . GLN A 1 93 ? 37.379 9.487 -34.677 1.00 67.69 93 GLN A N 1
ATOM 747 C CA . GLN A 1 93 ? 38.588 8.702 -34.927 1.00 67.69 93 GLN A CA 1
ATOM 748 C C . GLN A 1 93 ? 38.761 8.425 -36.420 1.00 67.69 93 GLN A C 1
ATOM 750 O O . GLN A 1 93 ? 39.824 8.705 -36.954 1.00 67.69 93 GLN A O 1
ATOM 755 N N . ILE A 1 94 ? 37.706 7.989 -37.113 1.00 69.44 94 ILE A N 1
ATOM 756 C CA . ILE A 1 94 ? 37.750 7.735 -38.562 1.00 69.44 94 ILE A CA 1
ATOM 757 C C . ILE A 1 94 ? 38.196 8.990 -39.334 1.00 69.44 94 ILE A C 1
ATOM 759 O O . ILE A 1 94 ? 39.101 8.901 -40.157 1.00 69.44 94 ILE A O 1
ATOM 763 N N . LEU A 1 95 ? 37.640 10.161 -39.004 1.00 62.50 95 LEU A N 1
ATOM 764 C CA . LEU A 1 95 ? 37.995 11.448 -39.623 1.00 62.50 95 LEU A CA 1
ATOM 765 C C . LEU A 1 95 ? 39.411 11.952 -39.300 1.00 62.50 95 LEU A C 1
ATOM 767 O O . LEU A 1 95 ? 39.910 12.806 -40.017 1.00 62.50 95 LEU A O 1
ATOM 771 N N . ILE A 1 96 ? 40.045 11.482 -38.222 1.00 64.19 96 ILE A N 1
ATOM 772 C CA . ILE A 1 96 ? 41.435 11.842 -37.880 1.00 64.19 96 ILE A CA 1
ATOM 773 C C . ILE A 1 96 ? 42.439 10.959 -38.647 1.00 64.19 96 ILE A C 1
ATOM 775 O O . ILE A 1 96 ? 43.593 11.346 -38.813 1.00 64.19 96 ILE A O 1
ATOM 779 N N . PHE A 1 97 ? 42.008 9.787 -39.126 1.00 53.03 97 PHE A N 1
ATOM 780 C CA . PHE A 1 97 ? 42.823 8.844 -39.903 1.00 53.03 97 PHE A CA 1
ATOM 781 C C . PHE A 1 97 ? 42.576 8.910 -41.426 1.00 53.03 97 PHE A C 1
ATOM 78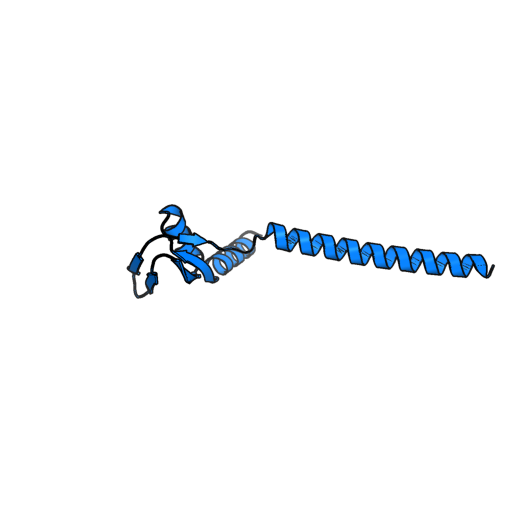3 O O . PHE A 1 97 ? 43.114 8.072 -42.150 1.00 53.03 97 PHE A O 1
ATOM 790 N N . THR A 1 98 ? 41.782 9.874 -41.910 1.00 52.69 98 THR A N 1
ATOM 791 C CA . THR A 1 98 ? 41.606 10.184 -43.347 1.00 52.69 98 THR A CA 1
ATOM 792 C C . THR A 1 98 ? 42.232 11.528 -43.677 1.00 52.69 98 THR A C 1
ATOM 794 O O . THR A 1 98 ? 42.788 11.644 -44.789 1.00 52.69 98 THR A O 1
#

Secondary structure (DSSP, 8-state):
-HHHHHHHHHHHHHSEEEEEESS-EEEEETTEEEEE-TT-EEEEEHHHHHHHHHTTSEEE----HHHHHHHHHHHHHHHHHHHHHHHHHHHHHHHH--

Foldseek 3Di:
DVVVVVVVVVVQQQFWFKKAFCAFDFDDDPNDTDGDHHRDIDTDGNVVVVVCVVVPGIDTPDDPVVVVVVVVVVVVVVVVVVVVVVVVVVVVVVVVVD

Organism: NCBI:txid1456355

Radius of gyration: 23.89 Å; chains: 1; bounding box: 58×28×60 Å